Protein AF-A0AAV5TUD9-F1 (afdb_monomer_lite)

Secondary structure (DSSP, 8-state):
------TTS--GGGTT-EEEEEEES-GGGT-HHHHHHHEEEEEEEEEE-----S-HHHHHHHH-GGGHHHHHHHHHTHHHHHTSSTT-----TT--HHHHHHHHHHTT--GGG------SSS-------PPPPPP-------

Sequence (142 aa):
TFHVRDAGKMPEDWSESFYFITIFDACHDQCLNEIYRMLKPGGVFAMLEISGSSNIHDDKAKFGSFVSVFYAMSMFHSLPVGSNREDALCMGAMWGEKRAKKMLEDAGFQMAHLQFTGIRSCLLSNEYRLPLQEGVNSDISA

Radius of gyration: 18.22 Å; chains: 1; bounding box: 35×38×66 Å

Structure (mmCIF, N/CA/C/O backbone):
data_AF-A0AAV5TUD9-F1
#
_entry.id   AF-A0AAV5TUD9-F1
#
loop_
_atom_site.group_PDB
_atom_site.id
_atom_site.type_symbol
_atom_site.label_atom_id
_atom_site.label_alt_id
_atom_site.label_comp_id
_atom_site.label_asym_id
_atom_site.label_entity_id
_atom_site.label_seq_id
_atom_site.pdbx_PDB_ins_code
_atom_site.Cartn_x
_atom_site.Cartn_y
_atom_site.Cartn_z
_atom_site.occupancy
_atom_site.B_iso_or_equiv
_atom_site.auth_seq_id
_atom_site.auth_comp_id
_atom_site.auth_asym_id
_atom_site.auth_atom_id
_atom_site.pdbx_PDB_model_num
ATOM 1 N N . THR A 1 1 ? -6.307 -14.471 16.833 1.00 87.81 1 THR A N 1
ATOM 2 C CA . THR A 1 1 ? -7.449 -15.005 16.056 1.00 87.81 1 THR A CA 1
ATOM 3 C C . THR A 1 1 ? -7.171 -14.781 14.581 1.00 87.81 1 THR A C 1
ATOM 5 O O . THR A 1 1 ? -6.311 -13.964 14.276 1.00 87.81 1 THR A O 1
ATOM 8 N N . PHE A 1 2 ? -7.856 -15.485 13.678 1.00 94.19 2 PHE A N 1
ATOM 9 C CA . PHE A 1 2 ? -7.768 -15.242 12.233 1.00 94.19 2 PHE A CA 1
ATOM 10 C C . PHE A 1 2 ? -9.137 -14.809 11.713 1.00 94.19 2 PHE A C 1
ATOM 12 O O . PHE A 1 2 ? -10.146 -15.427 12.052 1.00 94.19 2 PHE A O 1
ATOM 19 N N . HIS A 1 3 ? -9.166 -13.746 10.912 1.00 93.56 3 HIS A N 1
ATOM 20 C CA . HIS A 1 3 ? -10.388 -13.179 10.353 1.00 93.56 3 HIS A CA 1
ATOM 21 C C . HIS A 1 3 ? -10.225 -13.022 8.842 1.00 93.56 3 HIS A C 1
ATOM 23 O O . HIS A 1 3 ? -9.234 -12.464 8.387 1.00 93.56 3 HIS A O 1
ATOM 29 N N . VAL A 1 4 ? -11.207 -13.501 8.077 1.00 94.81 4 VAL A N 1
ATOM 30 C CA . VAL A 1 4 ? -11.297 -13.263 6.630 1.00 94.81 4 VAL A CA 1
ATOM 31 C C . VAL A 1 4 ? -12.286 -12.123 6.404 1.00 94.81 4 VAL A C 1
ATOM 33 O O . VAL A 1 4 ? -13.447 -12.222 6.822 1.00 94.81 4 VAL A O 1
ATOM 36 N N . ARG A 1 5 ? -11.818 -11.026 5.807 1.00 91.19 5 ARG A N 1
ATOM 37 C CA . ARG A 1 5 ? -12.571 -9.786 5.566 1.00 91.19 5 ARG A CA 1
ATOM 38 C C . ARG A 1 5 ? -12.102 -9.130 4.268 1.00 91.19 5 ARG A C 1
ATOM 40 O O . ARG A 1 5 ? -11.008 -9.422 3.796 1.00 91.19 5 ARG A O 1
ATOM 47 N N . ASP A 1 6 ? -12.939 -8.251 3.729 1.00 89.31 6 ASP A N 1
ATOM 48 C CA . ASP A 1 6 ? -12.555 -7.323 2.666 1.00 89.31 6 ASP A CA 1
ATOM 49 C C . ASP A 1 6 ? -11.743 -6.176 3.285 1.00 89.31 6 ASP A C 1
ATOM 51 O O . ASP A 1 6 ? -12.231 -5.478 4.174 1.00 89.31 6 ASP A O 1
ATOM 55 N N . ALA A 1 7 ? -10.501 -5.989 2.837 1.00 88.69 7 ALA A N 1
ATOM 56 C CA . ALA A 1 7 ? -9.610 -4.958 3.364 1.00 88.69 7 ALA A CA 1
ATOM 57 C C . ALA A 1 7 ? -10.085 -3.527 3.048 1.00 88.69 7 ALA A C 1
ATOM 59 O O . ALA A 1 7 ? -9.705 -2.596 3.755 1.00 88.69 7 ALA A O 1
ATOM 60 N N . GLY A 1 8 ? -10.929 -3.348 2.025 1.00 87.75 8 GLY A N 1
ATOM 61 C CA . GLY A 1 8 ? -11.585 -2.075 1.724 1.00 87.75 8 GLY A CA 1
ATOM 62 C C . GLY A 1 8 ? -12.848 -1.823 2.557 1.00 87.75 8 GLY A C 1
ATOM 63 O O . GLY A 1 8 ? -13.453 -0.759 2.431 1.00 87.75 8 GLY A O 1
ATOM 64 N N . LYS A 1 9 ? -13.272 -2.791 3.385 1.00 90.81 9 LYS A N 1
ATOM 65 C CA . LYS A 1 9 ? -14.465 -2.697 4.236 1.00 90.81 9 LYS A CA 1
ATOM 66 C C . LYS A 1 9 ? -14.292 -3.510 5.523 1.00 90.81 9 LYS A C 1
ATOM 68 O O . LYS A 1 9 ? -14.863 -4.594 5.695 1.00 90.81 9 LYS A O 1
ATOM 73 N N . MET A 1 10 ? -13.501 -2.971 6.440 1.00 93.69 10 MET A N 1
ATOM 74 C CA . MET A 1 10 ? -13.242 -3.576 7.741 1.00 93.69 10 MET A CA 1
ATOM 75 C C . MET A 1 10 ? -14.384 -3.269 8.725 1.00 93.69 10 MET A C 1
ATOM 77 O O . MET A 1 10 ? -15.128 -2.306 8.533 1.00 93.69 10 MET A O 1
ATOM 81 N N . PRO A 1 11 ? -14.561 -4.068 9.794 1.00 95.56 11 PRO A N 1
ATOM 82 C CA . PRO A 1 11 ? -15.602 -3.815 10.789 1.00 95.56 11 PRO A CA 1
ATOM 83 C C . PRO A 1 11 ? -15.518 -2.401 11.393 1.00 95.56 11 PRO A C 1
ATOM 85 O O . PRO A 1 11 ? -14.430 -1.866 11.627 1.00 95.56 11 PRO A O 1
ATOM 88 N N . GLU A 1 12 ? -16.665 -1.763 11.625 1.00 94.75 12 GLU A N 1
ATOM 89 C CA . GLU A 1 12 ? -16.722 -0.390 12.154 1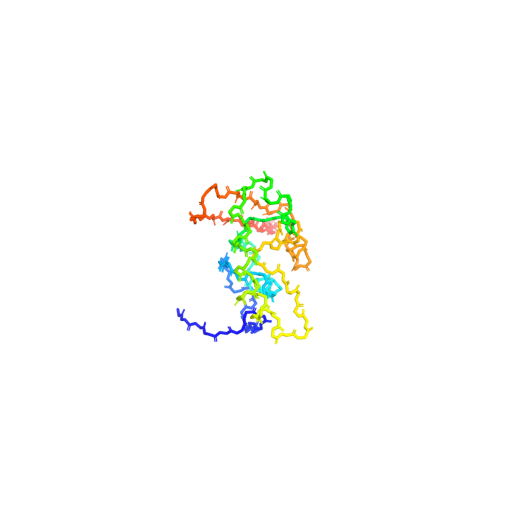.00 94.75 12 GLU A CA 1
ATOM 90 C C . GLU A 1 12 ? -16.191 -0.307 13.593 1.00 94.75 12 GLU A C 1
ATOM 92 O O . GLU A 1 12 ? -15.493 0.646 13.950 1.00 94.75 12 GLU A O 1
ATOM 97 N N . ASP A 1 13 ? -16.429 -1.350 14.390 1.00 96.31 13 ASP A N 1
ATOM 98 C CA . ASP A 1 13 ? -15.962 -1.498 15.771 1.00 96.31 13 ASP A CA 1
ATOM 99 C C . ASP A 1 13 ? -14.439 -1.665 15.884 1.00 96.31 13 ASP A C 1
ATOM 101 O O . ASP A 1 13 ? -13.895 -1.582 16.979 1.00 96.31 13 ASP A O 1
ATOM 105 N N . TRP A 1 14 ? -13.737 -1.857 14.762 1.00 96.25 14 TRP A N 1
ATOM 106 C CA . TRP A 1 14 ? -12.273 -1.935 14.715 1.00 96.25 14 TRP A CA 1
ATOM 107 C C . TRP A 1 14 ? -11.591 -0.569 14.602 1.00 96.25 14 TRP A C 1
ATOM 109 O O . TRP A 1 14 ? -10.362 -0.501 14.533 1.00 96.25 14 TRP A O 1
ATOM 119 N N . SER A 1 15 ? -12.362 0.521 14.590 1.00 97.44 15 SER A N 1
ATOM 120 C CA . SER A 1 15 ? -11.812 1.878 14.642 1.00 97.44 15 SER A CA 1
ATOM 121 C C . SER A 1 15 ? -10.913 2.037 15.869 1.00 97.44 15 SER A C 1
ATOM 123 O O . SER A 1 15 ? -11.257 1.562 16.952 1.00 97.44 15 SER A O 1
ATOM 125 N N . GLU A 1 16 ? -9.742 2.648 15.689 1.00 97.44 16 GLU A N 1
ATOM 126 C CA . GLU A 1 16 ? 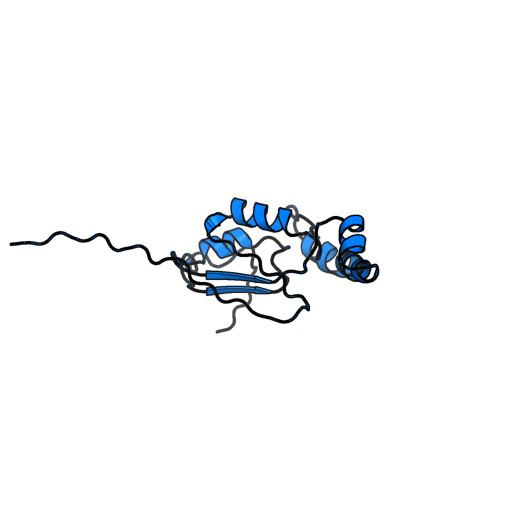-8.747 2.874 16.747 1.00 97.44 16 GLU A CA 1
ATOM 127 C C . GLU A 1 16 ? -8.510 1.647 17.650 1.00 97.44 16 GLU A C 1
ATOM 129 O O . GLU A 1 16 ? -8.407 1.742 18.879 1.00 97.44 16 GLU A O 1
ATOM 134 N N . SER A 1 17 ? -8.445 0.455 17.061 1.00 97.44 17 SER A N 1
ATOM 135 C CA . SER A 1 17 ? -8.327 -0.798 17.816 1.00 97.44 17 SER A CA 1
ATOM 136 C C . SER A 1 17 ? -6.912 -1.365 17.824 1.00 97.44 17 SER A C 1
ATOM 138 O O . SER A 1 17 ? -6.563 -2.112 18.741 1.00 97.44 17 SER A O 1
ATOM 140 N N . PHE A 1 18 ? -6.058 -0.959 16.882 1.00 97.06 18 PHE A N 1
ATOM 141 C CA . PHE A 1 18 ? -4.731 -1.548 16.712 1.00 97.06 18 PHE A CA 1
ATOM 142 C C . PHE A 1 18 ? -3.610 -0.527 16.902 1.00 97.06 18 PHE A C 1
ATOM 144 O O . PHE A 1 18 ? -3.629 0.562 16.337 1.00 97.06 18 PHE A O 1
ATOM 151 N N . TYR A 1 19 ? -2.590 -0.904 17.675 1.00 96.06 19 TYR A N 1
ATOM 152 C CA . TYR A 1 19 ? -1.340 -0.141 17.785 1.00 96.06 19 TYR A CA 1
ATOM 153 C C . TYR A 1 19 ? -0.349 -0.455 16.668 1.00 96.06 19 TYR A C 1
ATOM 155 O O . TYR A 1 19 ? 0.614 0.281 16.495 1.00 96.06 19 TYR A O 1
ATOM 163 N N . PHE A 1 20 ? -0.545 -1.552 15.941 1.00 95.62 20 PHE A N 1
ATOM 164 C CA . PHE A 1 20 ? 0.341 -1.955 14.863 1.00 95.62 20 PHE A CA 1
ATOM 165 C C . PHE A 1 20 ? -0.463 -2.632 13.761 1.00 95.62 20 PHE A C 1
ATOM 167 O O . PHE A 1 20 ? -1.184 -3.594 14.025 1.00 95.62 20 PHE A O 1
ATOM 174 N N . ILE A 1 21 ? -0.340 -2.117 12.543 1.00 94.94 21 ILE A N 1
ATOM 175 C CA . ILE A 1 21 ? -0.936 -2.678 11.333 1.00 94.94 21 ILE A CA 1
ATOM 176 C C . ILE A 1 21 ? 0.181 -2.846 10.310 1.00 94.94 21 ILE A C 1
ATOM 178 O O . ILE A 1 21 ? 1.023 -1.963 10.140 1.00 94.94 21 ILE A O 1
ATOM 182 N N . THR A 1 22 ? 0.192 -3.976 9.615 1.00 93.75 22 THR A N 1
ATOM 183 C CA . THR A 1 22 ? 1.142 -4.233 8.536 1.00 93.75 22 THR A CA 1
ATOM 184 C C . THR A 1 22 ? 0.421 -4.689 7.285 1.00 93.75 22 THR A C 1
ATOM 186 O O . THR A 1 22 ? -0.589 -5.389 7.357 1.00 93.75 22 THR A O 1
ATOM 189 N N . ILE A 1 23 ? 0.948 -4.287 6.132 1.00 90.56 23 ILE A N 1
ATOM 190 C CA . ILE A 1 23 ? 0.509 -4.783 4.833 1.00 90.56 23 ILE A CA 1
ATOM 191 C C . ILE A 1 23 ? 1.723 -5.185 4.001 1.00 90.56 23 ILE A C 1
ATOM 193 O O . ILE A 1 23 ? 2.722 -4.464 3.942 1.00 90.56 23 ILE A O 1
ATOM 197 N N . PHE A 1 24 ? 1.634 -6.358 3.381 1.00 90.19 24 PHE A N 1
ATOM 198 C CA . PHE A 1 24 ? 2.694 -6.934 2.565 1.00 90.19 24 PHE A CA 1
ATOM 199 C C . PHE A 1 24 ? 2.159 -7.161 1.153 1.00 90.19 24 PHE A C 1
ATOM 201 O O . PHE A 1 24 ? 1.334 -8.049 0.960 1.00 90.19 24 PHE A O 1
ATOM 208 N N . ASP A 1 25 ? 2.629 -6.347 0.207 1.00 85.50 25 ASP A N 1
ATOM 209 C CA . ASP A 1 25 ? 2.355 -6.437 -1.235 1.00 85.50 25 ASP A CA 1
ATOM 210 C C . ASP A 1 25 ? 0.857 -6.511 -1.585 1.00 85.50 25 ASP A C 1
ATOM 212 O O . ASP A 1 25 ? 0.415 -7.342 -2.375 1.00 85.50 25 ASP A O 1
ATOM 216 N N . ALA A 1 26 ? 0.060 -5.654 -0.940 1.00 83.31 26 ALA A N 1
ATOM 217 C CA . ALA A 1 26 ? -1.401 -5.627 -1.086 1.00 83.31 26 ALA A CA 1
ATOM 218 C C . ALA A 1 26 ? -2.004 -4.212 -0.991 1.00 83.31 26 ALA A C 1
ATOM 220 O O . ALA A 1 26 ? -3.220 -4.039 -1.053 1.00 83.31 26 ALA A O 1
ATOM 221 N N . CYS A 1 27 ? -1.182 -3.174 -0.811 1.00 74.12 27 CYS A N 1
ATOM 222 C CA . CYS A 1 27 ? -1.669 -1.811 -0.603 1.00 74.12 27 CYS A CA 1
ATOM 223 C C . CYS A 1 27 ? -2.143 -1.150 -1.902 1.00 74.12 27 CYS A C 1
ATOM 225 O O . CYS A 1 27 ? -2.990 -0.252 -1.879 1.00 74.12 27 CYS A O 1
ATOM 227 N N . HIS A 1 28 ? -1.647 -1.628 -3.046 1.00 66.00 28 HIS A N 1
ATOM 228 C CA . HIS A 1 28 ? -2.056 -1.136 -4.359 1.00 66.00 28 HIS A CA 1
ATOM 229 C C . HIS A 1 28 ? -3.554 -1.359 -4.674 1.00 66.00 28 HIS A C 1
ATOM 231 O O . HIS A 1 28 ? -4.050 -0.778 -5.641 1.00 66.00 28 HIS A O 1
ATOM 237 N N . ASP A 1 29 ? -4.279 -2.081 -3.809 1.00 61.72 29 ASP A N 1
ATOM 238 C CA . ASP A 1 29 ? -5.698 -2.437 -3.938 1.00 61.72 29 ASP A CA 1
ATOM 239 C C . ASP A 1 29 ? -6.642 -1.693 -2.955 1.00 61.72 29 ASP A C 1
ATOM 241 O O . ASP A 1 29 ? -7.692 -2.202 -2.579 1.00 61.72 29 ASP A O 1
ATOM 245 N N . GLN A 1 30 ? -6.319 -0.446 -2.576 1.00 69.00 30 GLN A N 1
ATOM 246 C CA . GLN A 1 30 ? -7.258 0.520 -1.952 1.00 69.00 30 GLN A CA 1
ATOM 247 C C . GLN A 1 30 ? -7.792 0.171 -0.541 1.00 69.00 30 GLN A C 1
ATOM 249 O O . GLN A 1 30 ? -8.998 0.109 -0.309 1.00 69.00 30 GLN A O 1
ATOM 254 N N . CYS A 1 31 ? -6.908 0.046 0.453 1.00 86.94 31 CYS A N 1
ATOM 255 C CA . CYS A 1 31 ? -7.298 -0.183 1.860 1.00 86.94 31 CYS A CA 1
ATOM 256 C C . CYS A 1 31 ? -6.788 0.877 2.860 1.00 86.94 31 CYS A C 1
ATOM 258 O O . CYS A 1 31 ? -7.021 0.766 4.063 1.00 86.94 31 CYS A O 1
ATOM 260 N N . LEU A 1 32 ? -6.107 1.927 2.388 1.00 90.50 32 LEU A N 1
ATOM 261 C CA . LEU A 1 32 ? -5.418 2.889 3.261 1.00 90.50 32 LEU A CA 1
ATOM 262 C C . LEU A 1 32 ? -6.344 3.662 4.207 1.00 90.50 32 LEU A C 1
ATOM 264 O O . LEU A 1 32 ? -5.961 3.901 5.349 1.00 90.50 32 LEU A O 1
ATOM 268 N N . ASN A 1 33 ? -7.560 4.001 3.771 1.00 92.00 33 ASN A N 1
ATOM 269 C CA . ASN A 1 33 ? -8.538 4.691 4.621 1.00 92.00 33 ASN A CA 1
ATOM 270 C C . ASN A 1 33 ? -8.968 3.816 5.804 1.00 92.00 33 ASN A C 1
ATOM 272 O O . ASN A 1 33 ? -9.056 4.288 6.936 1.00 92.00 33 ASN A O 1
ATOM 276 N N . GLU A 1 34 ? -9.180 2.524 5.553 1.00 94.31 34 GLU A N 1
ATOM 277 C CA . GLU A 1 34 ? -9.544 1.568 6.596 1.00 94.31 34 GLU A CA 1
ATOM 278 C C . GLU A 1 34 ? -8.378 1.331 7.552 1.00 94.31 34 GLU A C 1
ATOM 280 O O . GLU A 1 34 ? -8.572 1.306 8.765 1.00 94.31 34 GLU A O 1
ATOM 285 N N . ILE A 1 35 ? -7.153 1.226 7.030 1.00 94.62 35 ILE A N 1
ATOM 286 C CA . ILE A 1 35 ? -5.943 1.129 7.855 1.00 94.62 35 ILE A CA 1
ATOM 287 C C . ILE A 1 35 ? -5.818 2.355 8.761 1.00 94.62 35 ILE A C 1
ATOM 289 O O . ILE A 1 35 ? -5.599 2.190 9.959 1.00 94.62 35 ILE A O 1
ATOM 293 N N . TYR A 1 36 ? -5.988 3.562 8.216 1.00 95.00 36 TYR A N 1
ATOM 294 C CA . TYR A 1 36 ? -5.929 4.798 8.992 1.00 95.00 36 TYR A CA 1
ATOM 295 C C . TYR A 1 36 ? -6.990 4.818 10.100 1.00 95.00 36 TYR A C 1
ATOM 297 O O . TYR A 1 36 ? -6.657 5.052 11.259 1.00 95.00 36 TYR A O 1
ATOM 305 N N . ARG A 1 37 ? -8.244 4.482 9.771 1.00 96.50 37 ARG A N 1
ATOM 306 C CA . ARG A 1 37 ? -9.364 4.407 10.725 1.00 96.50 37 ARG A CA 1
ATOM 307 C C . ARG A 1 37 ? -9.120 3.402 11.851 1.00 96.50 37 ARG A C 1
ATOM 309 O O . ARG A 1 37 ? -9.460 3.660 13.003 1.00 96.50 37 ARG A O 1
ATOM 316 N N . MET A 1 38 ? -8.584 2.230 11.525 1.00 96.94 38 MET A N 1
ATOM 317 C CA . MET A 1 38 ? -8.341 1.155 12.491 1.00 96.94 38 MET A CA 1
ATOM 318 C C . MET A 1 38 ? -7.146 1.424 13.414 1.00 96.94 38 MET A C 1
ATOM 320 O O . MET A 1 38 ? -7.031 0.809 14.483 1.00 96.94 38 MET A O 1
ATOM 324 N N . LEU A 1 39 ? -6.237 2.308 13.003 1.00 96.94 39 LEU A N 1
ATOM 325 C CA . LEU A 1 39 ? -5.028 2.617 13.746 1.00 96.94 39 LEU A CA 1
ATOM 326 C C . LEU A 1 39 ? -5.347 3.513 14.944 1.00 96.94 39 LEU A C 1
ATOM 328 O O . LEU A 1 39 ? -6.020 4.532 14.827 1.00 96.94 39 LEU A O 1
ATOM 332 N N . LYS A 1 40 ? -4.839 3.145 16.118 1.00 97.12 40 LYS A N 1
ATOM 333 C CA . LYS A 1 40 ? -4.913 4.002 17.305 1.00 97.12 40 LYS A CA 1
ATOM 334 C C . LYS A 1 40 ? -4.097 5.283 17.108 1.00 97.12 40 LYS A C 1
ATOM 336 O O . LYS A 1 40 ? -3.052 5.234 16.451 1.00 97.12 40 LYS A O 1
ATOM 341 N N . PRO A 1 41 ? -4.461 6.391 17.776 1.00 93.69 41 PRO A N 1
ATOM 342 C CA . PRO A 1 41 ? -3.535 7.500 17.980 1.00 93.69 41 PRO A CA 1
ATOM 343 C C . PRO A 1 41 ? -2.228 6.976 18.595 1.00 93.69 41 PRO A C 1
ATOM 345 O O . PRO A 1 41 ? -2.248 6.237 19.580 1.00 93.69 41 PRO A O 1
ATOM 348 N N . GLY A 1 42 ? -1.083 7.296 17.990 1.00 90.00 42 GLY A N 1
ATOM 349 C CA . GLY A 1 42 ? 0.205 6.738 18.427 1.00 90.00 42 GLY A CA 1
ATOM 350 C C . GLY A 1 42 ? 0.503 5.311 17.922 1.00 90.00 42 GLY A C 1
ATOM 351 O O . GLY A 1 42 ? 1.556 4.759 18.245 1.00 90.00 42 GLY A O 1
ATOM 352 N N . GLY A 1 43 ? -0.379 4.711 17.119 1.00 92.88 43 GLY A N 1
ATOM 353 C CA . GLY A 1 43 ? -0.177 3.409 16.482 1.00 92.88 43 GLY A CA 1
ATOM 354 C C . GLY A 1 43 ? 0.701 3.471 15.233 1.00 92.88 43 GLY A C 1
ATOM 355 O O . GLY A 1 43 ? 0.976 4.524 14.689 1.00 92.88 43 GLY A O 1
ATOM 356 N N . VAL A 1 44 ? 1.176 2.333 14.753 1.00 92.88 44 VAL A N 1
ATOM 357 C CA . VAL A 1 44 ? 2.160 2.249 13.675 1.00 92.88 44 VAL A CA 1
ATOM 358 C C . VAL A 1 44 ? 1.616 1.471 12.499 1.00 92.88 44 VAL A C 1
ATOM 360 O O . VAL A 1 44 ? 1.085 0.376 12.660 1.00 92.88 44 VAL A O 1
ATOM 363 N N . PHE A 1 45 ? 1.830 2.010 11.306 1.00 93.88 45 PHE A N 1
ATOM 364 C CA . PHE A 1 45 ? 1.547 1.323 10.061 1.00 93.88 45 PHE A CA 1
ATOM 365 C C . PHE A 1 45 ? 2.849 1.031 9.308 1.00 93.88 45 PHE A C 1
ATOM 367 O O . PHE A 1 45 ? 3.626 1.949 9.047 1.00 93.88 45 PHE A O 1
ATOM 374 N N . ALA A 1 46 ? 3.086 -0.235 8.958 1.00 92.00 46 ALA A N 1
ATOM 375 C CA . ALA A 1 46 ? 4.192 -0.635 8.092 1.00 92.00 46 ALA A CA 1
ATOM 376 C C . ALA A 1 46 ? 3.671 -1.197 6.763 1.00 92.00 46 ALA A C 1
ATOM 378 O O . ALA A 1 46 ? 2.850 -2.114 6.734 1.00 92.00 46 ALA A O 1
ATOM 379 N N . MET A 1 47 ? 4.189 -0.664 5.660 1.00 90.81 47 MET A N 1
ATOM 380 C CA . MET A 1 47 ? 3.803 -1.037 4.302 1.00 90.81 47 MET A CA 1
ATOM 381 C C . MET A 1 47 ? 5.022 -1.544 3.540 1.00 90.81 47 MET A C 1
ATOM 383 O O . MET A 1 47 ? 6.004 -0.815 3.388 1.00 90.81 47 MET A O 1
ATOM 387 N N . LEU A 1 48 ? 4.951 -2.781 3.051 1.00 89.50 48 LEU A N 1
ATOM 388 C CA . LEU A 1 48 ? 5.949 -3.355 2.155 1.00 89.50 48 LEU A CA 1
ATOM 389 C C . LEU A 1 48 ? 5.366 -3.470 0.749 1.00 89.50 48 LEU A C 1
ATOM 391 O O . LEU A 1 48 ? 4.376 -4.162 0.549 1.00 89.50 48 LEU A O 1
ATOM 395 N N . GLU A 1 49 ? 6.019 -2.829 -0.213 1.00 87.75 49 GLU A N 1
ATOM 396 C CA . GLU A 1 49 ? 5.637 -2.816 -1.627 1.00 87.75 49 GLU A CA 1
ATOM 397 C C . GLU A 1 49 ? 6.890 -2.952 -2.501 1.00 87.75 49 GLU A C 1
ATOM 399 O O . GLU A 1 49 ? 8.015 -2.692 -2.051 1.00 87.75 49 GLU A O 1
ATOM 404 N N . ILE A 1 50 ? 6.705 -3.331 -3.766 1.00 87.75 50 ILE A N 1
ATOM 405 C CA . ILE A 1 50 ? 7.804 -3.394 -4.734 1.00 87.75 50 ILE A CA 1
ATOM 406 C C . ILE A 1 50 ? 8.272 -1.975 -5.084 1.00 87.75 50 ILE A C 1
ATOM 408 O O . ILE A 1 50 ? 7.485 -1.067 -5.356 1.00 87.75 50 ILE A O 1
ATOM 412 N N . SER A 1 51 ? 9.593 -1.768 -5.085 1.00 86.44 51 SER A N 1
ATOM 413 C CA . SER A 1 51 ? 10.169 -0.469 -5.431 1.00 86.44 51 SER A CA 1
ATOM 414 C C . SER A 1 51 ? 10.050 -0.206 -6.931 1.00 86.44 51 SER A C 1
ATOM 416 O O . SER A 1 51 ? 10.651 -0.909 -7.740 1.00 86.44 51 SER A O 1
ATOM 418 N N . GLY A 1 52 ? 9.318 0.848 -7.286 1.00 88.81 52 GLY A N 1
ATOM 419 C CA . GLY A 1 52 ? 9.150 1.308 -8.660 1.00 88.81 52 GLY A CA 1
ATOM 420 C C . GLY A 1 52 ? 8.964 2.818 -8.752 1.00 88.81 52 GLY A C 1
ATOM 421 O O . GLY A 1 52 ? 8.802 3.518 -7.745 1.00 88.81 52 GLY A O 1
ATOM 422 N N . SER A 1 53 ? 8.980 3.329 -9.975 1.00 90.38 53 SER A N 1
ATOM 423 C CA . SER A 1 53 ? 8.745 4.745 -10.289 1.00 90.38 53 SER A CA 1
ATOM 424 C C . SER A 1 53 ? 7.450 4.989 -11.063 1.00 90.38 53 SER A C 1
ATOM 426 O O . SER A 1 53 ? 7.166 6.137 -11.402 1.00 90.38 53 SER A O 1
ATOM 428 N N . SER A 1 54 ? 6.683 3.930 -11.346 1.00 90.00 54 SER A N 1
ATOM 429 C CA . SER A 1 54 ? 5.579 3.912 -12.320 1.00 90.00 54 SER A CA 1
ATOM 430 C C . SER A 1 54 ? 6.015 4.101 -13.779 1.00 90.00 54 SER A C 1
ATOM 432 O O . SER A 1 54 ? 5.160 4.148 -14.661 1.00 90.00 54 SER A O 1
ATOM 434 N N . ASN A 1 55 ? 7.318 4.184 -14.063 1.00 93.56 55 ASN A N 1
ATOM 435 C CA . ASN A 1 55 ? 7.849 4.363 -15.409 1.00 93.56 55 ASN A CA 1
ATOM 436 C C . ASN A 1 55 ? 8.852 3.253 -15.729 1.00 93.56 55 ASN A C 1
ATOM 438 O O . ASN A 1 55 ? 9.976 3.250 -15.233 1.00 93.56 55 ASN A O 1
ATOM 442 N N . ILE A 1 56 ? 8.463 2.341 -16.624 1.00 92.81 56 ILE A N 1
ATOM 443 C CA . ILE A 1 56 ? 9.298 1.196 -17.004 1.00 92.81 56 ILE A CA 1
ATOM 444 C C . ILE A 1 56 ? 10.646 1.618 -17.599 1.00 92.81 56 ILE A C 1
ATOM 446 O O . ILE A 1 56 ? 11.629 0.897 -17.447 1.00 92.81 56 ILE A O 1
ATOM 450 N N . HIS A 1 57 ? 10.722 2.778 -18.257 1.00 94.44 57 HIS A N 1
ATOM 451 C CA . HIS A 1 57 ? 11.976 3.291 -18.801 1.00 94.44 57 HIS A CA 1
ATOM 452 C C . HIS A 1 57 ? 12.943 3.692 -17.679 1.00 94.44 57 HIS A C 1
ATOM 454 O O . HIS A 1 57 ? 14.106 3.283 -17.687 1.00 94.44 57 HIS A O 1
ATOM 460 N N . ASP A 1 58 ? 12.448 4.433 -16.688 1.00 94.44 58 ASP A N 1
ATOM 461 C CA . ASP A 1 58 ? 13.241 4.885 -15.541 1.00 94.44 58 ASP A CA 1
ATOM 462 C C . ASP A 1 58 ? 13.617 3.704 -14.638 1.00 94.44 58 ASP A C 1
ATOM 464 O O . ASP A 1 58 ? 14.765 3.578 -14.206 1.00 94.44 58 ASP A O 1
ATOM 468 N N . ASP A 1 59 ? 12.68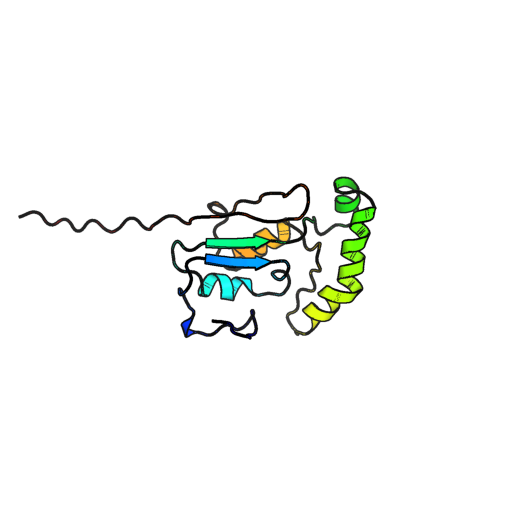0 2.781 -14.423 1.00 92.88 59 ASP A N 1
ATOM 469 C CA . ASP A 1 59 ? 12.905 1.572 -13.635 1.00 92.88 59 ASP A CA 1
ATOM 470 C C . ASP A 1 59 ? 13.903 0.638 -14.318 1.00 92.88 59 ASP A C 1
ATOM 472 O O . ASP A 1 59 ? 14.780 0.087 -13.652 1.00 92.88 59 ASP A O 1
ATOM 476 N N . LYS A 1 60 ? 13.862 0.508 -15.649 1.00 93.00 60 LYS A N 1
ATOM 477 C CA . LYS A 1 60 ? 14.879 -0.240 -16.400 1.00 93.00 60 LYS A CA 1
ATOM 478 C C . LYS A 1 60 ? 16.262 0.393 -16.260 1.00 93.00 60 LYS A C 1
ATOM 480 O O . LYS A 1 60 ? 17.240 -0.339 -16.121 1.00 93.00 60 LYS A O 1
ATOM 485 N N . ALA A 1 61 ? 16.358 1.722 -16.290 1.00 93.31 61 ALA A N 1
ATOM 486 C CA . ALA A 1 61 ? 17.626 2.421 -16.093 1.00 93.31 61 ALA A CA 1
ATOM 487 C C . ALA A 1 61 ? 18.171 2.242 -14.663 1.00 93.31 61 ALA A C 1
ATOM 489 O O . ALA A 1 61 ? 19.378 2.102 -14.478 1.00 93.31 61 ALA A O 1
ATOM 490 N N . LYS A 1 62 ? 17.286 2.212 -13.659 1.00 88.62 62 LYS A N 1
ATOM 491 C CA . LYS A 1 62 ? 17.645 2.124 -12.236 1.00 88.62 62 LYS A CA 1
ATOM 492 C C . LYS A 1 62 ? 17.921 0.697 -11.750 1.00 88.62 62 LYS A C 1
ATOM 494 O O . LYS A 1 62 ? 18.830 0.495 -10.949 1.00 88.62 62 LYS A O 1
ATOM 499 N N . PHE A 1 63 ? 17.136 -0.274 -12.207 1.00 87.19 63 PHE A N 1
ATOM 500 C CA . PHE A 1 63 ? 17.125 -1.653 -11.702 1.00 87.19 63 PHE A CA 1
ATOM 501 C C . PHE A 1 63 ? 17.568 -2.693 -12.746 1.00 87.19 63 PHE A C 1
ATOM 503 O O . PHE A 1 63 ? 17.726 -3.869 -12.422 1.00 87.19 63 PHE A O 1
ATOM 510 N N . GLY A 1 64 ? 17.795 -2.275 -13.995 1.00 91.19 64 GLY A N 1
ATOM 511 C CA . GLY A 1 64 ? 18.179 -3.145 -15.104 1.00 91.19 64 GLY A CA 1
ATOM 512 C C . GLY A 1 64 ? 16.990 -3.791 -15.822 1.00 91.19 64 GLY A C 1
ATOM 513 O O . GLY A 1 64 ? 15.842 -3.735 -15.386 1.00 91.19 64 GLY A O 1
ATOM 514 N N . SER A 1 65 ? 17.265 -4.445 -16.955 1.00 90.88 65 SER A N 1
ATOM 515 C CA . SER A 1 65 ? 16.233 -5.000 -17.852 1.00 90.88 65 SER A CA 1
ATOM 516 C C . SER A 1 65 ? 15.302 -6.025 -17.201 1.00 90.88 65 SER A C 1
ATOM 518 O O . SER A 1 65 ? 14.148 -6.138 -17.622 1.00 90.88 65 SER A O 1
ATOM 520 N N . PHE A 1 66 ? 15.779 -6.749 -16.181 1.00 89.00 66 PHE A N 1
ATOM 521 C CA . PHE A 1 66 ? 14.993 -7.772 -15.489 1.00 89.00 66 PHE A CA 1
ATOM 522 C C . PHE A 1 66 ? 13.743 -7.196 -14.814 1.00 89.00 66 PHE A C 1
ATOM 524 O O . PHE A 1 66 ? 12.744 -7.897 -14.716 1.00 89.00 66 PHE A O 1
ATOM 531 N N . VAL A 1 67 ? 13.735 -5.906 -14.450 1.00 90.25 67 VAL A N 1
ATOM 532 C CA . VAL A 1 67 ? 12.582 -5.258 -13.800 1.00 90.25 67 VAL A CA 1
ATOM 533 C C . VAL A 1 67 ? 11.293 -5.334 -14.629 1.00 90.25 67 VAL A C 1
ATOM 535 O O . VAL A 1 67 ? 10.193 -5.326 -14.082 1.00 90.25 67 VAL A O 1
ATOM 538 N N . SER A 1 68 ? 11.416 -5.490 -15.952 1.00 90.12 68 SER A N 1
ATOM 539 C CA . SER A 1 68 ? 10.284 -5.672 -16.870 1.00 90.12 68 SER A CA 1
ATOM 540 C C . SER A 1 68 ? 9.418 -6.886 -16.500 1.00 90.12 68 SER A C 1
ATOM 542 O O . SER A 1 68 ? 8.232 -6.911 -16.824 1.00 90.12 68 SER A O 1
ATOM 544 N N . VAL A 1 69 ? 9.973 -7.874 -15.782 1.00 91.19 69 VAL A N 1
ATOM 545 C CA . VAL A 1 69 ? 9.218 -9.032 -15.284 1.00 91.19 69 VAL A CA 1
ATOM 546 C C . VAL A 1 69 ? 8.125 -8.625 -14.295 1.00 91.19 69 VAL A C 1
ATOM 548 O O . VAL A 1 69 ? 7.038 -9.187 -14.347 1.00 91.19 69 VAL A O 1
ATOM 551 N N . PHE A 1 70 ? 8.350 -7.613 -13.447 1.00 91.19 70 PHE A N 1
ATOM 552 C CA . PHE A 1 70 ? 7.347 -7.138 -12.484 1.00 91.19 70 PHE A CA 1
ATOM 553 C C . PHE A 1 70 ? 6.178 -6.439 -13.178 1.00 91.19 70 PHE A C 1
ATOM 555 O O . PHE A 1 70 ? 5.022 -6.599 -12.781 1.00 91.19 70 PHE A O 1
ATOM 562 N N . TYR A 1 71 ? 6.456 -5.738 -14.278 1.00 92.19 71 TYR A N 1
ATOM 563 C CA . TYR A 1 71 ? 5.415 -5.206 -15.154 1.00 92.19 71 TYR A CA 1
ATOM 564 C C . TYR A 1 71 ? 4.630 -6.328 -15.834 1.00 92.19 71 TYR A C 1
ATOM 566 O O . TYR A 1 71 ? 3.402 -6.304 -15.818 1.00 92.19 71 TYR A O 1
ATOM 574 N N . ALA A 1 72 ? 5.313 -7.345 -16.368 1.00 92.81 72 ALA A N 1
ATOM 575 C CA . ALA A 1 72 ? 4.645 -8.489 -16.980 1.00 92.81 72 ALA A CA 1
ATOM 576 C C . ALA A 1 72 ? 3.765 -9.253 -15.976 1.00 92.81 72 ALA A C 1
ATOM 578 O O . ALA A 1 72 ? 2.603 -9.520 -16.270 1.00 92.81 72 ALA A O 1
ATOM 579 N N . MET A 1 73 ? 4.273 -9.536 -14.771 1.00 90.31 73 MET A N 1
ATOM 580 C CA . MET A 1 73 ? 3.496 -10.159 -13.692 1.00 90.31 73 MET A CA 1
ATOM 581 C C . MET A 1 73 ? 2.267 -9.326 -13.326 1.00 90.31 73 MET A C 1
ATOM 583 O O . MET A 1 73 ? 1.185 -9.883 -13.159 1.00 90.31 73 MET A O 1
ATOM 587 N N . SER A 1 74 ? 2.398 -7.996 -13.290 1.00 90.75 74 SER A N 1
ATOM 588 C CA . SER A 1 74 ? 1.258 -7.107 -13.041 1.00 90.75 74 SER A CA 1
ATOM 589 C C . SER A 1 74 ? 0.144 -7.311 -14.072 1.00 90.75 74 SER A C 1
ATOM 591 O O . SER A 1 74 ? -1.017 -7.381 -13.684 1.00 90.75 74 SER A O 1
ATOM 593 N N . MET A 1 75 ? 0.475 -7.469 -15.361 1.00 89.62 75 MET A N 1
ATOM 594 C CA . MET A 1 75 ? -0.525 -7.687 -16.422 1.00 89.62 75 MET A CA 1
ATOM 595 C C . MET A 1 75 ? -1.305 -8.993 -16.260 1.00 89.62 75 MET A C 1
ATOM 597 O O . MET A 1 75 ? -2.484 -9.037 -16.599 1.00 89.62 75 MET A O 1
ATOM 601 N N . PHE A 1 76 ? -0.659 -10.051 -15.768 1.00 88.81 76 PHE A N 1
ATOM 602 C CA . PHE A 1 76 ? -1.271 -11.379 -15.665 1.00 88.81 76 PHE A CA 1
ATOM 603 C C . PHE A 1 76 ? -1.867 -11.686 -14.286 1.00 88.81 76 PHE A C 1
ATOM 605 O O . PHE A 1 76 ? -2.506 -12.724 -14.134 1.00 88.81 76 PHE A O 1
ATOM 612 N N . HIS A 1 77 ? -1.677 -10.815 -13.293 1.00 85.56 77 HIS A N 1
ATOM 613 C CA . HIS A 1 77 ? -2.148 -11.047 -11.928 1.00 85.56 77 HIS A CA 1
ATOM 614 C C . HIS A 1 77 ? -2.778 -9.799 -11.304 1.00 85.56 77 HIS A C 1
ATOM 616 O O . HIS A 1 77 ? -4.001 -9.688 -11.253 1.00 85.56 77 HIS A O 1
ATOM 622 N N . SER A 1 78 ? -1.955 -8.852 -10.845 1.00 81.25 78 SER A N 1
ATOM 623 C CA . SER A 1 78 ? -2.414 -7.784 -9.950 1.00 81.25 78 SER A CA 1
ATOM 624 C C . SER A 1 78 ? -3.355 -6.804 -10.643 1.00 81.25 78 SER A C 1
ATOM 626 O O . SER A 1 78 ? -4.309 -6.336 -10.038 1.00 81.25 78 SER A O 1
ATOM 628 N N . LEU A 1 79 ? -3.135 -6.518 -11.930 1.00 86.19 79 LEU A N 1
ATOM 629 C CA . LEU A 1 79 ? -4.028 -5.646 -12.688 1.00 86.19 79 LEU A CA 1
ATOM 630 C C . LEU A 1 79 ? -5.401 -6.297 -12.906 1.00 86.19 79 LEU A C 1
ATOM 632 O O . LEU A 1 79 ? -6.383 -5.667 -12.522 1.00 86.19 79 LEU A O 1
ATOM 636 N N . PRO A 1 80 ? -5.525 -7.533 -13.436 1.00 85.12 80 PRO A N 1
ATOM 637 C CA . PRO A 1 80 ? -6.821 -8.207 -13.519 1.00 85.12 80 PRO A CA 1
ATOM 638 C C . PRO A 1 80 ? -7.545 -8.327 -12.173 1.00 85.12 80 PRO A C 1
ATOM 640 O O . PRO A 1 80 ? -8.741 -8.056 -12.101 1.00 85.12 80 PRO A O 1
ATOM 643 N N . VAL A 1 81 ? -6.831 -8.708 -11.108 1.00 81.56 81 VAL A N 1
ATOM 644 C CA . VAL A 1 81 ? -7.426 -8.900 -9.775 1.00 81.56 81 VAL A CA 1
ATOM 645 C C . VAL A 1 81 ? -7.876 -7.568 -9.172 1.00 81.56 81 VAL A C 1
ATOM 647 O O . VAL A 1 81 ? -9.022 -7.460 -8.734 1.00 81.56 81 VAL A O 1
ATOM 650 N N . GLY A 1 82 ? -7.021 -6.546 -9.214 1.00 75.81 82 GLY A N 1
ATOM 651 C CA . GLY A 1 82 ? -7.318 -5.210 -8.698 1.00 75.81 82 GLY A CA 1
ATOM 652 C C . GLY A 1 82 ? -8.366 -4.449 -9.516 1.00 75.81 82 GLY A C 1
ATOM 653 O O . GLY A 1 82 ? -8.969 -3.515 -9.002 1.00 75.81 82 GLY A O 1
ATOM 654 N N . SER A 1 83 ? -8.643 -4.864 -10.761 1.00 79.94 83 SER A N 1
ATOM 655 C CA . SER A 1 83 ? -9.663 -4.255 -11.639 1.00 79.94 83 SER A CA 1
ATOM 656 C C . SER A 1 83 ? -11.094 -4.737 -11.371 1.00 79.94 83 SER A C 1
ATOM 658 O O . SER A 1 83 ? -12.011 -4.349 -12.090 1.00 79.94 83 SER A O 1
ATOM 660 N N . ASN A 1 84 ? -11.326 -5.585 -10.365 1.00 79.69 84 ASN A N 1
ATOM 661 C CA . ASN A 1 84 ? -12.653 -6.157 -10.090 1.00 79.69 84 ASN A CA 1
ATOM 662 C C . ASN A 1 84 ? -13.652 -5.176 -9.441 1.00 79.69 84 ASN A C 1
ATOM 664 O O . ASN A 1 84 ? -14.724 -5.594 -9.000 1.00 79.69 84 ASN A O 1
ATOM 668 N N . ARG A 1 85 ? -13.322 -3.883 -9.369 1.00 74.56 85 ARG A N 1
ATOM 669 C CA . ARG A 1 85 ? -14.178 -2.832 -8.814 1.00 74.56 85 ARG A CA 1
ATOM 670 C C . ARG A 1 85 ? -14.316 -1.676 -9.795 1.00 74.56 85 ARG A C 1
ATOM 672 O O . ARG A 1 85 ? -13.393 -1.377 -10.544 1.00 74.56 85 ARG A O 1
ATOM 679 N N . GLU A 1 86 ? -15.462 -1.005 -9.757 1.00 80.25 86 GLU A N 1
ATOM 680 C CA . GLU A 1 86 ? -15.741 0.152 -10.617 1.00 80.25 86 GLU A CA 1
ATOM 681 C C . GLU A 1 86 ? -14.792 1.331 -10.337 1.00 80.25 86 GLU A C 1
ATOM 683 O O . GLU A 1 86 ? -14.435 2.074 -11.247 1.00 80.25 86 GLU A O 1
ATOM 688 N N . ASP A 1 87 ? -14.326 1.462 -9.094 1.00 78.25 87 ASP A N 1
ATOM 689 C CA . ASP A 1 87 ? -13.395 2.491 -8.629 1.00 78.25 87 ASP A CA 1
ATOM 690 C C . ASP A 1 87 ? -11.915 2.071 -8.700 1.00 78.25 87 ASP A C 1
ATOM 692 O O . ASP A 1 87 ? -11.052 2.775 -8.172 1.00 78.25 87 ASP A O 1
ATOM 696 N N . ALA A 1 88 ? -11.592 0.941 -9.339 1.00 79.06 88 ALA A N 1
ATOM 697 C CA . ALA A 1 88 ? -10.241 0.389 -9.370 1.00 79.06 88 ALA A CA 1
ATOM 698 C C . ALA A 1 88 ? -9.205 1.339 -10.003 1.00 79.06 88 ALA A C 1
ATOM 700 O O . ALA A 1 88 ? -9.363 1.832 -11.118 1.00 79.06 88 ALA A O 1
ATOM 701 N N . LEU A 1 89 ? -8.079 1.542 -9.305 1.00 80.56 89 LEU A N 1
ATOM 702 C CA . LEU A 1 89 ? -6.969 2.385 -9.780 1.00 80.56 89 LEU A CA 1
ATOM 703 C C . LEU A 1 89 ? -5.979 1.642 -10.694 1.00 80.56 89 LEU A C 1
ATOM 705 O O . LEU A 1 89 ? -5.135 2.287 -11.318 1.00 80.56 89 LEU A O 1
ATOM 709 N N . CYS A 1 90 ? -6.050 0.306 -10.740 1.00 79.56 90 CYS A N 1
ATOM 710 C CA . CYS A 1 90 ? -5.269 -0.565 -11.627 1.00 79.56 90 CYS A CA 1
ATOM 711 C C . CYS A 1 90 ? -3.772 -0.211 -11.663 1.00 79.56 90 CYS A C 1
ATOM 713 O O . CYS A 1 90 ? -3.200 0.059 -12.720 1.00 79.56 90 CYS A O 1
ATOM 715 N N . MET A 1 91 ? -3.129 -0.147 -10.494 1.00 83.25 91 MET A N 1
ATOM 716 C CA . MET A 1 91 ? -1.798 0.460 -10.388 1.00 83.25 91 MET A CA 1
ATOM 717 C C . MET A 1 91 ? -0.641 -0.510 -10.664 1.00 83.25 91 MET A C 1
ATOM 719 O O . MET A 1 91 ? 0.434 -0.071 -11.078 1.00 83.25 91 MET A O 1
ATOM 723 N N . GLY A 1 92 ? -0.876 -1.815 -10.489 1.00 87.69 92 GLY A N 1
ATOM 724 C CA . GLY A 1 92 ? 0.124 -2.865 -10.678 1.00 87.69 92 GLY A CA 1
ATOM 725 C C . GLY A 1 92 ? 1.244 -2.827 -9.632 1.00 87.69 92 GLY A C 1
ATOM 726 O O . GLY A 1 92 ? 1.337 -1.915 -8.816 1.00 87.69 92 GLY A O 1
ATOM 727 N N . ALA A 1 93 ? 2.136 -3.813 -9.674 1.00 88.69 93 ALA A N 1
ATOM 728 C CA . ALA A 1 93 ? 3.158 -3.992 -8.642 1.00 88.69 93 ALA A CA 1
ATOM 729 C C . ALA A 1 93 ? 4.210 -2.861 -8.640 1.00 88.69 93 ALA A C 1
ATOM 731 O O . ALA A 1 93 ? 4.757 -2.499 -7.606 1.00 88.69 93 ALA A O 1
ATOM 732 N N . MET A 1 94 ? 4.462 -2.246 -9.801 1.00 91.56 94 MET A N 1
ATOM 733 C CA . MET A 1 94 ? 5.437 -1.156 -9.976 1.00 91.56 94 MET A CA 1
ATOM 734 C C . MET A 1 94 ? 4.798 0.243 -9.871 1.00 91.56 94 MET A C 1
ATOM 736 O O . MET A 1 94 ? 5.305 1.205 -10.453 1.00 91.56 94 MET A O 1
ATOM 740 N N . TRP A 1 95 ? 3.673 0.371 -9.154 1.00 89.56 95 TRP A N 1
ATOM 741 C CA . TRP A 1 95 ? 2.872 1.600 -9.046 1.00 89.56 95 TRP A CA 1
ATOM 742 C C . TRP A 1 95 ? 3.614 2.823 -8.510 1.00 89.56 95 TRP A C 1
ATOM 744 O O . TRP A 1 95 ? 3.232 3.947 -8.827 1.00 89.56 95 TRP A O 1
ATOM 754 N N . GLY A 1 96 ? 4.683 2.603 -7.752 1.00 89.75 96 GLY A N 1
ATOM 755 C CA . GLY A 1 96 ? 5.741 3.565 -7.496 1.00 89.75 96 GLY A CA 1
ATOM 756 C C . GLY A 1 96 ? 5.564 4.514 -6.311 1.00 89.75 96 GLY A C 1
ATOM 757 O O . GLY A 1 96 ? 4.468 4.869 -5.878 1.00 89.75 96 GLY A O 1
ATOM 758 N N . GLU A 1 97 ? 6.708 4.969 -5.796 1.00 87.94 97 GLU A N 1
ATOM 759 C CA . GLU A 1 97 ? 6.811 5.662 -4.502 1.00 87.94 97 GLU A CA 1
ATOM 760 C C . GLU A 1 97 ? 6.065 7.004 -4.462 1.00 87.94 97 GLU A C 1
ATOM 762 O O . GLU A 1 97 ? 5.441 7.344 -3.458 1.00 87.94 97 GLU A O 1
ATOM 767 N N . LYS A 1 98 ? 6.102 7.778 -5.554 1.00 89.25 98 LYS A N 1
ATOM 768 C CA . LYS A 1 98 ? 5.426 9.086 -5.619 1.00 89.25 98 LYS A CA 1
ATOM 769 C C . LYS A 1 98 ? 3.918 8.945 -5.422 1.00 89.25 98 LYS A C 1
ATOM 771 O O . LYS A 1 98 ? 3.314 9.740 -4.708 1.00 89.25 98 LYS A O 1
ATOM 776 N N . ARG A 1 99 ? 3.323 7.928 -6.049 1.00 89.38 99 ARG A N 1
ATOM 777 C CA . ARG A 1 99 ? 1.892 7.651 -5.932 1.00 89.38 99 ARG A CA 1
ATOM 778 C C . ARG A 1 99 ? 1.558 7.097 -4.550 1.00 89.38 99 ARG A C 1
ATOM 780 O O . ARG A 1 99 ? 0.596 7.561 -3.950 1.00 89.38 99 ARG A O 1
ATOM 787 N N . ALA A 1 100 ? 2.393 6.202 -4.022 1.00 88.94 100 ALA A N 1
ATOM 788 C CA . ALA A 1 100 ? 2.241 5.677 -2.669 1.00 88.94 100 ALA A CA 1
ATOM 789 C C . ALA A 1 100 ? 2.213 6.787 -1.609 1.00 88.94 100 ALA A C 1
ATOM 791 O O . ALA A 1 100 ? 1.310 6.816 -0.779 1.00 88.94 100 ALA A O 1
ATOM 792 N N . LYS A 1 101 ? 3.139 7.753 -1.685 1.00 89.69 101 LYS A N 1
ATOM 793 C CA . LYS A 1 101 ? 3.154 8.933 -0.801 1.00 89.69 101 LYS A CA 1
ATOM 794 C C . LYS A 1 101 ? 1.857 9.721 -0.873 1.00 89.69 101 LYS A C 1
ATOM 796 O O . LYS A 1 101 ? 1.254 9.981 0.160 1.00 89.69 101 LYS A O 1
ATOM 801 N N . LYS A 1 102 ? 1.414 10.043 -2.090 1.00 90.44 102 LYS A N 1
ATOM 802 C CA . LYS A 1 102 ? 0.176 10.792 -2.290 1.00 90.44 102 LYS A CA 1
ATOM 803 C C . LYS A 1 102 ? -1.037 10.059 -1.710 1.00 90.44 102 LYS A C 1
ATOM 805 O O . LYS A 1 102 ? -1.849 10.679 -1.045 1.00 90.44 102 LYS A O 1
ATOM 810 N N . MET A 1 103 ? -1.144 8.748 -1.906 1.00 90.25 103 MET A N 1
ATOM 811 C CA . MET A 1 103 ? -2.269 7.986 -1.354 1.00 90.25 103 MET A CA 1
ATOM 812 C C . MET A 1 103 ? -2.224 7.874 0.175 1.00 90.25 103 MET A C 1
ATOM 814 O O . MET A 1 103 ? -3.273 7.860 0.811 1.00 90.25 103 MET A O 1
ATOM 818 N N . LEU A 1 104 ? -1.030 7.831 0.774 1.00 91.75 104 LEU A N 1
ATOM 819 C CA . LEU A 1 104 ? -0.875 7.908 2.229 1.00 91.75 104 LEU A CA 1
ATOM 820 C C . LEU A 1 104 ? -1.293 9.286 2.764 1.00 91.75 104 LEU A C 1
ATOM 822 O O . LEU A 1 104 ? -2.006 9.344 3.763 1.00 91.75 104 LEU A O 1
ATOM 826 N N . GLU A 1 105 ? -0.906 10.380 2.097 1.00 92.19 105 GLU A N 1
ATOM 827 C CA . GLU A 1 105 ? -1.398 11.731 2.429 1.00 92.19 105 GLU A CA 1
ATOM 828 C C . GLU A 1 105 ? -2.919 11.807 2.334 1.00 92.19 105 GLU A C 1
ATOM 830 O O . GLU A 1 105 ? -3.571 12.245 3.280 1.00 92.19 105 GLU A O 1
ATOM 835 N N . ASP A 1 106 ? -3.477 11.353 1.209 1.00 91.88 106 ASP A N 1
ATOM 836 C CA . ASP A 1 106 ? -4.910 11.427 0.924 1.00 91.88 106 ASP A CA 1
ATOM 837 C C . ASP A 1 106 ? -5.732 10.607 1.949 1.00 91.88 106 ASP A C 1
ATOM 839 O O . ASP A 1 106 ? -6.865 10.974 2.253 1.00 91.88 106 ASP A O 1
ATOM 843 N N . ALA A 1 107 ? -5.153 9.548 2.535 1.00 91.50 107 ALA A N 1
ATOM 844 C CA . ALA A 1 107 ? -5.763 8.762 3.615 1.00 91.50 107 ALA A CA 1
ATOM 845 C C . ALA A 1 107 ? -5.634 9.391 5.019 1.00 91.50 107 ALA A C 1
ATOM 847 O O . ALA A 1 107 ? -6.268 8.912 5.957 1.00 91.50 107 ALA A O 1
ATOM 848 N N . GLY A 1 108 ? -4.826 10.445 5.185 1.00 92.69 108 GLY A N 1
ATOM 849 C CA . GLY A 1 108 ? -4.649 11.165 6.453 1.00 92.69 108 GLY A CA 1
ATOM 850 C C . GLY A 1 108 ? -3.305 10.942 7.157 1.00 92.69 108 GLY A C 1
ATOM 851 O O . GLY A 1 108 ? -3.085 11.489 8.245 1.00 92.69 108 GLY A O 1
ATOM 852 N N . PHE A 1 109 ? -2.377 10.175 6.573 1.00 91.69 109 PHE A N 1
ATOM 853 C CA . PHE A 1 109 ? -1.039 10.011 7.145 1.00 91.69 109 PHE A CA 1
ATOM 854 C C . PHE A 1 109 ? -0.191 11.271 6.935 1.00 91.69 109 PHE A C 1
ATOM 856 O O . PHE A 1 109 ? -0.088 11.815 5.838 1.00 91.69 109 PHE A O 1
ATOM 863 N N . GLN A 1 110 ? 0.482 11.720 7.994 1.00 89.00 110 GLN A N 1
ATOM 864 C CA . GLN A 1 110 ? 1.322 12.917 7.945 1.00 89.00 110 GLN A CA 1
ATOM 865 C C . GLN A 1 110 ? 2.713 12.592 7.397 1.00 89.00 110 GLN A C 1
ATOM 867 O O . GLN A 1 110 ? 3.451 11.834 8.026 1.00 89.00 110 GLN A O 1
ATOM 872 N N . MET A 1 111 ? 3.121 13.228 6.293 1.00 82.69 111 MET A N 1
ATOM 873 C CA . MET A 1 111 ? 4.434 13.000 5.660 1.00 82.69 111 MET A CA 1
ATOM 874 C C . MET A 1 111 ? 5.632 13.150 6.594 1.00 82.69 111 MET A C 1
ATOM 876 O O . MET A 1 111 ? 6.615 12.433 6.428 1.00 82.69 111 MET A O 1
ATOM 880 N N . ALA A 1 112 ? 5.551 14.035 7.593 1.00 81.50 112 ALA A N 1
ATOM 881 C CA . ALA A 1 112 ? 6.609 14.220 8.587 1.00 81.50 112 ALA A CA 1
ATOM 882 C C . ALA A 1 112 ? 6.935 12.934 9.373 1.00 81.50 112 ALA A C 1
ATOM 884 O O . ALA A 1 112 ? 8.031 12.806 9.913 1.00 81.50 112 ALA A O 1
ATOM 885 N N . HIS A 1 113 ? 6.000 11.983 9.430 1.00 82.50 113 HIS A N 1
ATOM 886 C CA . HIS A 1 113 ? 6.139 10.721 10.156 1.00 82.50 113 HIS A CA 1
ATOM 887 C C . HIS A 1 113 ? 6.396 9.520 9.236 1.00 82.50 113 HIS A C 1
ATOM 889 O O . HIS A 1 113 ? 6.538 8.399 9.723 1.00 82.50 113 HIS A O 1
ATOM 895 N N . LEU A 1 114 ? 6.470 9.725 7.918 1.00 81.25 114 LEU A N 1
ATOM 896 C CA . LEU A 1 114 ? 6.772 8.652 6.978 1.00 81.25 114 LEU A CA 1
ATOM 897 C C . LEU A 1 114 ? 8.279 8.501 6.816 1.00 81.25 114 LEU A C 1
ATOM 899 O O . LEU A 1 114 ? 8.990 9.462 6.525 1.00 81.25 114 LEU A O 1
ATOM 903 N N . GLN A 1 115 ? 8.759 7.264 6.904 1.00 82.62 115 GLN A N 1
ATOM 904 C CA . GLN A 1 115 ? 10.129 6.939 6.526 1.00 82.62 115 GLN A CA 1
ATOM 905 C C . GLN A 1 115 ? 10.106 5.861 5.454 1.00 82.62 115 GLN A C 1
ATOM 907 O O . GLN A 1 115 ? 9.495 4.809 5.624 1.00 82.62 115 GLN A O 1
ATOM 912 N N . PHE A 1 116 ? 10.809 6.124 4.359 1.00 78.12 116 PHE A N 1
ATOM 913 C CA . PHE A 1 116 ? 10.964 5.188 3.258 1.00 78.12 116 PHE A CA 1
ATOM 914 C C . PHE A 1 116 ? 12.338 4.545 3.361 1.00 78.12 116 PHE A C 1
ATOM 916 O O . PHE A 1 116 ? 13.362 5.228 3.306 1.00 78.12 116 PHE A O 1
ATOM 923 N N . THR A 1 117 ? 12.368 3.225 3.500 1.00 70.19 117 THR A N 1
ATOM 924 C CA . THR A 1 117 ? 13.614 2.463 3.526 1.00 70.19 117 THR A CA 1
ATOM 925 C C . THR A 1 117 ? 13.644 1.532 2.325 1.00 70.19 117 THR A C 1
ATOM 927 O O . THR A 1 117 ? 12.825 0.628 2.198 1.00 70.19 117 THR A O 1
ATOM 930 N N . GLY A 1 118 ? 14.598 1.761 1.421 1.00 62.44 118 GLY A N 1
ATOM 931 C CA . GLY A 1 118 ? 14.850 0.852 0.310 1.00 62.44 118 GLY A CA 1
ATOM 932 C C . GLY A 1 118 ? 15.600 -0.381 0.802 1.00 62.44 118 GLY A C 1
ATOM 933 O O . GLY A 1 118 ? 16.781 -0.287 1.138 1.00 62.44 118 GLY A O 1
ATOM 934 N N . ILE A 1 119 ? 14.944 -1.538 0.815 1.00 56.72 119 ILE A N 1
ATOM 935 C CA . ILE A 1 119 ? 15.618 -2.810 1.082 1.00 56.72 119 ILE A CA 1
ATOM 936 C C . ILE A 1 119 ? 16.316 -3.226 -0.221 1.00 56.72 119 ILE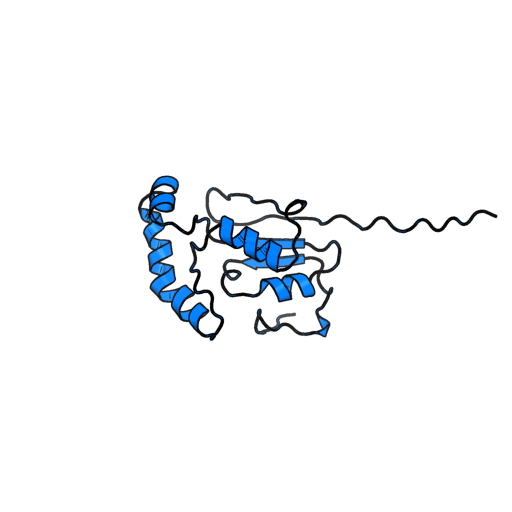 A C 1
ATOM 938 O O . ILE A 1 119 ? 15.662 -3.543 -1.212 1.00 56.72 119 ILE A O 1
ATOM 942 N N . ARG A 1 120 ? 17.657 -3.167 -0.253 1.00 47.81 120 ARG A N 1
ATOM 943 C CA . ARG A 1 120 ? 18.467 -3.405 -1.471 1.00 47.81 120 ARG A CA 1
ATOM 944 C C . ARG A 1 120 ? 18.328 -4.820 -2.056 1.00 47.81 120 ARG A C 1
ATOM 946 O O . ARG A 1 120 ? 18.681 -5.023 -3.212 1.00 47.81 120 ARG A O 1
ATOM 953 N N . SER A 1 121 ? 17.767 -5.762 -1.302 1.00 33.78 121 SER A N 1
ATOM 954 C CA . SER A 1 121 ? 17.206 -7.013 -1.810 1.00 33.78 121 SER A CA 1
ATOM 955 C C . SER A 1 121 ? 15.941 -7.318 -1.021 1.00 33.78 121 SER A C 1
ATOM 957 O O . SER A 1 121 ? 16.006 -7.389 0.201 1.00 33.78 121 SER A O 1
ATOM 959 N N . CYS A 1 122 ? 14.805 -7.470 -1.696 1.00 33.75 122 CYS A N 1
ATOM 960 C CA . CYS A 1 122 ? 13.536 -7.877 -1.094 1.00 33.75 122 CYS A CA 1
ATOM 961 C C . CYS A 1 122 ? 13.754 -9.004 -0.059 1.00 33.75 122 CYS A C 1
ATOM 963 O O . CYS A 1 122 ? 14.230 -10.059 -0.465 1.00 33.75 122 CYS A O 1
ATOM 965 N N . LEU A 1 123 ? 13.520 -8.716 1.237 1.00 29.19 123 LEU A N 1
ATOM 966 C CA . LEU A 1 123 ? 13.201 -9.594 2.388 1.00 29.19 123 LEU A CA 1
ATOM 967 C C . LEU A 1 123 ? 13.289 -8.760 3.707 1.00 29.19 123 LEU A C 1
ATOM 969 O O . LEU A 1 123 ? 14.384 -8.542 4.209 1.00 29.19 123 LEU A O 1
ATOM 973 N N . LEU A 1 124 ? 12.121 -8.271 4.182 1.00 35.84 124 LEU A N 1
ATOM 974 C CA . LEU A 1 124 ? 11.635 -7.930 5.559 1.00 35.84 124 LEU A CA 1
ATOM 975 C C . LEU A 1 124 ? 12.641 -7.327 6.584 1.00 35.84 124 LEU A C 1
ATOM 977 O O . LEU A 1 124 ? 13.676 -7.920 6.835 1.00 35.84 124 LEU A O 1
ATOM 981 N N . SER A 1 125 ? 12.435 -6.200 7.285 1.00 30.72 125 SER A N 1
ATOM 982 C CA . SER A 1 125 ? 11.299 -5.697 8.095 1.00 30.72 125 SER A CA 1
ATOM 983 C C . SER A 1 125 ? 11.583 -4.244 8.559 1.00 30.72 125 SER A C 1
ATOM 985 O O . SER A 1 125 ? 12.755 -3.912 8.699 1.00 30.72 125 SER A O 1
ATOM 987 N N . ASN A 1 126 ? 10.575 -3.425 8.907 1.00 33.91 126 ASN A N 1
ATOM 988 C CA . ASN A 1 126 ? 10.774 -2.176 9.676 1.00 33.91 126 ASN A CA 1
ATOM 989 C C . ASN A 1 126 ? 9.741 -2.041 10.810 1.00 33.91 126 ASN A C 1
ATOM 991 O O . ASN A 1 126 ? 8.544 -2.228 10.593 1.00 33.91 126 ASN A O 1
ATOM 995 N N . GLU A 1 127 ? 10.224 -1.678 11.998 1.00 35.47 127 GLU A N 1
ATOM 996 C CA . GLU A 1 127 ? 9.431 -1.226 13.145 1.00 35.47 127 GLU A CA 1
ATOM 997 C C . GLU A 1 127 ? 9.270 0.301 13.094 1.00 35.47 127 GLU A C 1
ATOM 999 O O . GLU A 1 127 ? 10.205 1.009 12.725 1.00 35.47 127 GLU A O 1
ATOM 1004 N N . TYR A 1 128 ? 8.121 0.823 13.531 1.00 41.59 128 TYR A N 1
ATOM 1005 C CA . TYR A 1 128 ? 7.979 2.245 13.861 1.00 41.59 128 TYR A CA 1
ATOM 1006 C C . TYR A 1 128 ? 7.281 2.406 15.211 1.00 41.59 128 TYR A C 1
ATOM 1008 O O . TYR A 1 128 ? 6.745 1.447 15.764 1.00 41.59 128 TYR A O 1
ATOM 1016 N N . ARG A 1 129 ? 7.292 3.638 15.729 1.00 31.33 129 ARG A N 1
ATOM 1017 C CA . ARG A 1 129 ? 6.557 4.117 16.906 1.00 31.33 129 ARG A CA 1
ATOM 1018 C C . ARG A 1 129 ? 6.051 5.527 16.584 1.00 31.33 129 ARG A C 1
ATOM 1020 O O . ARG A 1 129 ? 6.871 6.377 16.248 1.00 31.33 129 ARG A O 1
ATOM 1027 N N . LEU A 1 130 ? 4.743 5.783 16.649 1.00 38.75 130 LEU A N 1
ATOM 1028 C CA . LEU A 1 130 ? 4.230 7.159 16.613 1.00 38.75 130 LEU A CA 1
ATOM 1029 C C . LEU A 1 130 ? 4.386 7.806 18.005 1.00 38.75 130 LEU A C 1
ATOM 1031 O O . LEU A 1 130 ? 4.459 7.093 19.012 1.00 38.75 130 LEU A O 1
ATOM 1035 N N . PRO A 1 131 ? 4.466 9.146 18.085 1.00 42.41 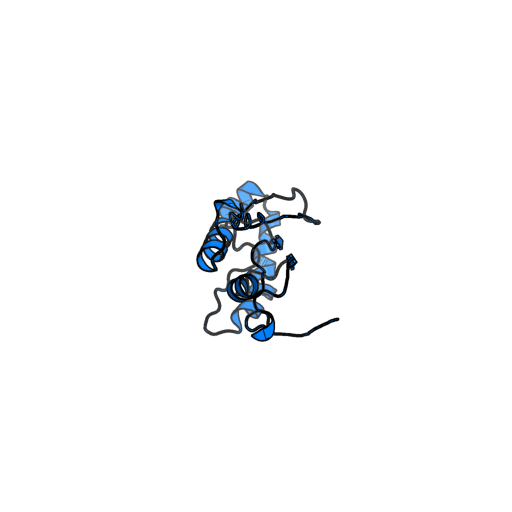131 PRO A N 1
ATOM 1036 C CA . PRO A 1 131 ? 4.649 9.842 19.351 1.00 42.41 131 PRO A CA 1
ATOM 1037 C C . PRO A 1 131 ? 3.427 9.677 20.262 1.00 42.41 131 PRO A C 1
ATOM 1039 O O . PRO A 1 131 ? 2.279 9.724 19.815 1.00 42.41 131 PRO A O 1
ATOM 1042 N N . LEU A 1 132 ? 3.696 9.493 21.555 1.00 41.94 132 LEU A N 1
ATOM 1043 C CA . LEU A 1 132 ? 2.687 9.575 22.606 1.00 41.94 132 LEU A CA 1
ATOM 1044 C C . LEU A 1 132 ? 2.179 11.020 22.669 1.00 41.94 132 LEU A C 1
ATOM 1046 O O . LEU A 1 132 ? 2.986 11.948 22.676 1.00 41.94 132 LEU A O 1
ATOM 1050 N N . GLN A 1 133 ? 0.861 11.217 22.729 1.00 42.28 133 GLN A N 1
ATOM 1051 C CA . GLN A 1 133 ? 0.317 12.511 23.135 1.00 42.28 133 GLN A CA 1
ATOM 1052 C C . GLN A 1 133 ? 0.753 12.773 24.581 1.00 42.28 133 GLN A C 1
ATOM 1054 O O . GLN A 1 133 ? 0.462 11.972 25.472 1.00 42.28 133 GLN A O 1
ATOM 1059 N N . GLU A 1 134 ? 1.476 13.871 24.806 1.00 38.28 134 GLU A N 1
ATOM 1060 C CA . GLU A 1 134 ? 1.751 14.363 26.152 1.00 38.28 134 GLU A CA 1
ATOM 1061 C C . GLU A 1 134 ? 0.418 14.691 26.829 1.00 38.28 134 GLU A C 1
ATOM 1063 O O . GLU A 1 134 ? -0.405 15.447 26.308 1.00 38.28 134 GLU A O 1
ATOM 1068 N N . GLY A 1 135 ? 0.187 14.053 27.975 1.00 36.94 135 GLY A N 1
ATOM 1069 C CA . GLY A 1 135 ? -0.988 14.286 28.793 1.00 36.94 135 GLY A CA 1
ATOM 1070 C C . GLY A 1 135 ? -1.047 15.736 29.259 1.00 36.94 135 GLY A C 1
ATOM 1071 O O . GLY A 1 135 ? -0.048 16.321 29.672 1.00 36.94 135 GLY A O 1
ATOM 1072 N N . VAL A 1 136 ? -2.254 16.293 29.214 1.00 41.25 136 VAL A N 1
ATOM 1073 C CA . VAL A 1 136 ? -2.629 17.531 29.893 1.00 41.25 136 VAL A CA 1
ATOM 1074 C C . VAL A 1 136 ? -2.249 17.403 31.371 1.00 41.25 136 VAL A C 1
ATOM 1076 O O . VAL A 1 136 ? -2.837 16.603 32.098 1.00 41.25 136 VAL A O 1
ATOM 1079 N N . ASN A 1 137 ? -1.261 18.186 31.810 1.00 33.72 137 ASN A N 1
ATOM 1080 C CA . ASN A 1 137 ? -0.997 18.409 33.227 1.00 33.72 137 ASN A CA 1
ATOM 1081 C C . ASN A 1 137 ? -2.205 19.147 33.811 1.00 33.72 137 ASN A C 1
ATOM 1083 O O . ASN A 1 137 ? -2.440 20.318 33.517 1.00 33.72 137 ASN A O 1
ATOM 1087 N N . SER A 1 138 ? -2.995 18.444 34.616 1.00 38.44 138 SER A N 1
ATOM 1088 C CA . SER A 1 138 ? -3.909 19.072 35.557 1.00 38.44 138 SER A CA 1
ATOM 1089 C C . SER A 1 138 ? -3.076 19.686 36.679 1.00 38.44 138 SER A C 1
ATOM 1091 O O . SER A 1 138 ? -2.553 18.957 37.525 1.00 38.44 138 SER A O 1
ATOM 1093 N N . ASP A 1 139 ? -2.965 21.012 36.685 1.00 33.38 139 ASP A N 1
ATOM 1094 C CA . ASP A 1 139 ? -2.521 21.765 37.852 1.00 33.38 139 ASP A CA 1
ATOM 1095 C C . ASP A 1 139 ? -3.484 21.487 39.016 1.00 33.38 139 ASP A C 1
ATOM 1097 O O . ASP A 1 139 ? -4.613 21.977 39.063 1.00 33.38 139 ASP A O 1
ATOM 1101 N N . ILE A 1 140 ? -3.027 20.663 39.957 1.00 39.91 140 ILE A N 1
ATOM 1102 C CA . ILE A 1 140 ? -3.553 20.596 41.316 1.00 39.91 140 ILE A CA 1
ATOM 1103 C C . ILE A 1 140 ? -2.417 21.060 42.223 1.00 39.91 140 ILE A C 1
ATOM 1105 O O . ILE A 1 140 ? -1.453 20.330 42.449 1.00 39.91 140 ILE A O 1
ATOM 1109 N N . SER A 1 141 ? -2.552 22.258 42.782 1.00 36.66 141 SER A N 1
ATOM 1110 C CA . SER A 1 141 ? -1.862 22.635 44.011 1.00 36.66 141 SER A CA 1
ATOM 1111 C C . SER A 1 141 ? -2.839 23.365 44.929 1.00 36.66 141 SER A C 1
ATOM 1113 O O . SER A 1 141 ? -3.334 24.423 44.553 1.00 36.66 141 SER A O 1
ATOM 1115 N N . ALA A 1 142 ? -3.091 22.709 46.068 1.00 37.72 142 ALA A N 1
ATOM 1116 C CA . ALA A 1 142 ? -3.420 23.206 47.410 1.00 37.72 142 ALA A CA 1
ATOM 1117 C C . ALA A 1 142 ? -4.185 24.532 47.566 1.00 37.72 142 ALA A C 1
ATOM 1119 O O . ALA A 1 142 ? -3.630 25.596 47.21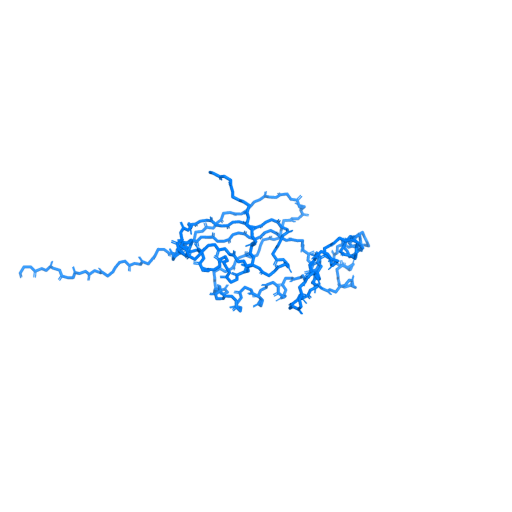7 1.00 37.72 142 ALA A O 1
#

pLDDT: mean 79.99, std 20.16, range [29.19, 97.44]

InterPro domains:
  IPR029063 S-adenosyl-L-methionine-dependent methyltransferase superfamily [G3DSA:3.40.50.150] (1-124)
  IPR029063 S-adenosyl-L-methionine-dependent methyltransferase superfamily [SSF53335] (1-127)

Foldseek 3Di:
DDDDDDLLDDDQVLFQVALEEEDAACVLQHNLLVVLRNHHQFGDYYYHADAAQLDPVVCCVVPNPVCVVQVVCLVVPVQVVSVPDPPRPSCGRRNHDVVVVVVNVVSPHDPVQDDDDDPVDDDDDDDDTGDDDDDDDDDDDD

Organism: NCBI:txid358040